Protein AF-A0A7X7CDP5-F1 (afdb_monomer)

Solvent-accessible surface area (backbone atoms only — not comparable to full-atom values): 4425 Å² total; per-residue (Å²): 108,69,41,60,55,32,53,62,67,52,60,84,49,94,58,46,72,48,57,45,73,40,78,89,77,59,29,36,38,34,40,37,23,42,72,75,50,86,78,55,67,73,55,54,52,51,53,48,53,52,41,41,67,55,39,75,83,39,52,65,43,82,43,81,37,65,52,80,62,83,73,78,82,127

Mean predicted aligned error: 5.2 Å

Secondary structure (DSSP, 8-state):
-HHHHHHHHGGGSSSEEEEEEETTTTEEEEEEE-TTSPPPHHHHHHHHHHHHHHTTT--EEEEEE-SPP-----

Sequence (74 aa):
MLEFRVLEGLKEFPYGKAARFDSVSNRLIVTIYSDGADIPAPELESIRAMAEELADGVPVTIEISSEDPPRAAK

Radius of gyration: 11.85 Å; Cα contacts (8 Å, |Δi|>4): 109; chains: 1; bounding box: 28×20×32 Å

pLDDT: mean 86.17, std 11.5, range [36.12, 94.31]

Foldseek 3Di:
DLFVQLCVQCVVPPWDKGWDQDPVVQAIEIETACLQPDDDPVVVVVSLVSSCVSNVNGHYDYHYDPDDHDPPDD

Nearest PDB structures (foldseek):
  4oyc-assembly1_A  TM=6.181E-01  e=1.024E-01  Salmonella enterica subsp. enterica serovar Typhimurium str. LT2
  5uuj-assembly1_A  TM=5.368E-01  e=3.706E-02  Streptomyces sahachiroi
  8v41-assembly1_A  TM=6.411E-01  e=2.313E+00  Clostridioides difficile
  7thq-assembly1_B  TM=4.830E-01  e=2.162E+00  Pseudomonas protegens Pf-5
  6ekr-assembly1_A-2  TM=6.262E-01  e=5.974E+00  Klebsiella pneumoniae

Structure (mmCIF, N/CA/C/O backbone):
data_AF-A0A7X7CDP5-F1
#
_entry.id   AF-A0A7X7CDP5-F1
#
loop_
_atom_site.group_PDB
_atom_site.id
_atom_site.type_symbol
_atom_site.label_atom_id
_atom_site.label_alt_id
_atom_site.label_comp_id
_atom_site.label_asym_id
_atom_site.label_entity_id
_atom_site.label_seq_id
_atom_site.pdbx_PDB_ins_code
_atom_site.Cartn_x
_atom_site.Cartn_y
_atom_site.Cartn_z
_atom_site.occupancy
_atom_site.B_iso_or_equiv
_atom_site.auth_seq_id
_atom_site.auth_comp_id
_atom_site.auth_asym_id
_atom_site.auth_atom_id
_atom_site.pdbx_PDB_model_num
ATOM 1 N N . MET A 1 1 ? -13.017 7.161 3.736 1.00 78.50 1 MET A N 1
ATOM 2 C CA . MET A 1 1 ? -12.632 5.755 3.991 1.00 78.50 1 MET A CA 1
ATOM 3 C C . MET A 1 1 ? -11.119 5.694 4.085 1.00 78.50 1 MET A C 1
ATOM 5 O O . MET A 1 1 ? -10.471 6.415 3.330 1.00 78.50 1 MET A O 1
ATOM 9 N N . LEU A 1 2 ? -10.575 4.915 5.024 1.00 86.56 2 LEU A N 1
ATOM 10 C CA . LEU A 1 2 ? -9.131 4.844 5.293 1.00 86.56 2 LEU A CA 1
ATOM 11 C C . LEU A 1 2 ? -8.338 4.450 4.037 1.00 86.56 2 LEU A C 1
ATOM 13 O O . LEU A 1 2 ? -7.336 5.080 3.719 1.00 86.56 2 LEU A O 1
ATOM 17 N N . GLU A 1 3 ? -8.860 3.492 3.269 1.00 89.19 3 GLU A N 1
ATOM 18 C CA . GLU A 1 3 ? -8.246 2.996 2.031 1.00 89.19 3 GLU A CA 1
ATOM 19 C C . GLU A 1 3 ? -8.018 4.115 1.011 1.00 89.19 3 GLU A C 1
ATOM 21 O O . GLU A 1 3 ? -6.923 4.257 0.476 1.00 89.19 3 GLU A O 1
ATOM 26 N N . PHE A 1 4 ? -9.025 4.964 0.789 1.00 89.25 4 PHE A N 1
ATOM 27 C CA . PHE A 1 4 ? -8.923 6.083 -0.148 1.00 89.25 4 PHE A CA 1
ATOM 28 C C . PHE A 1 4 ? -7.881 7.118 0.295 1.00 89.25 4 PHE A C 1
ATOM 30 O O . PHE A 1 4 ? -7.134 7.622 -0.535 1.00 89.25 4 PHE A O 1
ATOM 37 N N . ARG A 1 5 ? -7.791 7.411 1.602 1.00 90.81 5 ARG A N 1
ATOM 38 C CA . ARG A 1 5 ? -6.788 8.345 2.143 1.00 90.81 5 ARG A CA 1
ATOM 39 C C . ARG A 1 5 ? -5.370 7.835 1.899 1.00 90.81 5 ARG A C 1
ATO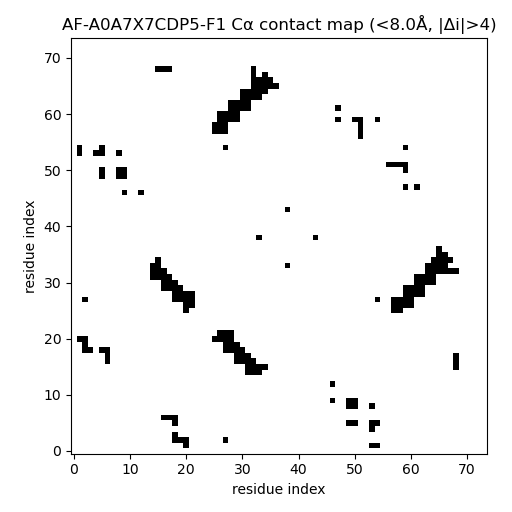M 41 O O . ARG A 1 5 ? -4.513 8.609 1.486 1.00 90.81 5 ARG A O 1
ATOM 48 N N . VAL A 1 6 ? -5.140 6.546 2.143 1.00 91.25 6 VAL A N 1
ATOM 49 C CA . VAL A 1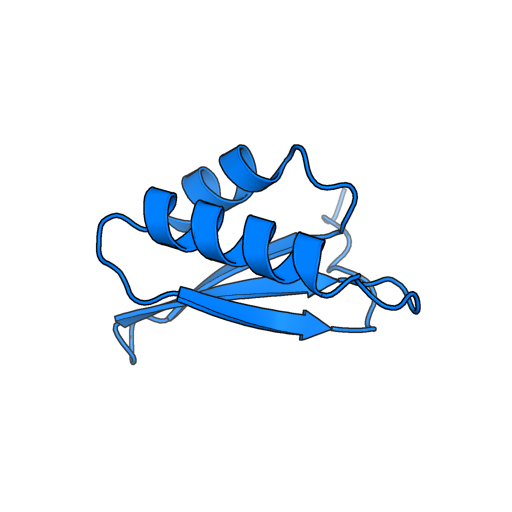 6 ? -3.838 5.915 1.905 1.00 91.25 6 VAL A CA 1
ATOM 50 C C . VAL A 1 6 ? -3.505 5.914 0.415 1.00 91.25 6 VAL A C 1
ATOM 52 O O . VAL A 1 6 ? -2.412 6.324 0.041 1.00 91.25 6 VAL A O 1
ATOM 55 N N . LEU A 1 7 ? -4.452 5.556 -0.456 1.00 92.25 7 LEU A N 1
ATOM 56 C CA . LEU A 1 7 ? -4.236 5.585 -1.906 1.00 92.25 7 LEU A CA 1
ATOM 57 C C . LEU A 1 7 ? -3.936 6.991 -2.443 1.00 92.25 7 LEU A C 1
ATOM 59 O O . LEU A 1 7 ? -3.041 7.137 -3.274 1.00 92.25 7 LEU A O 1
ATOM 63 N N . GLU A 1 8 ? -4.640 8.012 -1.949 1.00 92.62 8 GLU A N 1
ATOM 64 C CA . GLU A 1 8 ? -4.389 9.413 -2.306 1.00 92.62 8 GLU A CA 1
ATOM 65 C C . GLU A 1 8 ? -3.017 9.899 -1.839 1.00 92.62 8 GLU A C 1
ATOM 67 O O . GLU A 1 8 ? -2.362 10.635 -2.572 1.00 92.62 8 GLU A O 1
ATOM 72 N N . GLY A 1 9 ? -2.563 9.499 -0.648 1.00 91.00 9 GLY A N 1
ATOM 73 C CA . GLY A 1 9 ? -1.219 9.835 -0.176 1.00 91.00 9 GLY A CA 1
ATOM 74 C C . GLY A 1 9 ? -0.133 9.155 -1.005 1.00 91.00 9 GLY A C 1
ATOM 75 O O . GLY A 1 9 ? 0.831 9.786 -1.418 1.00 91.00 9 GLY A O 1
ATOM 76 N N . LEU A 1 10 ? -0.346 7.890 -1.367 1.00 90.00 10 LEU A N 1
ATOM 77 C CA . LEU A 1 10 ? 0.597 7.120 -2.175 1.00 90.00 10 LEU A CA 1
ATOM 78 C C . LEU A 1 10 ? 0.580 7.488 -3.670 1.00 90.00 10 LEU A C 1
ATOM 80 O O . LEU A 1 10 ? 1.282 6.850 -4.459 1.00 90.00 10 LEU A O 1
ATOM 84 N N . LYS A 1 11 ? -0.223 8.465 -4.114 1.00 89.75 11 LYS A N 1
ATOM 85 C CA . LYS A 1 11 ? -0.349 8.824 -5.541 1.00 89.75 11 LYS A CA 1
ATOM 86 C C . LYS A 1 11 ? 0.948 9.312 -6.177 1.00 89.75 11 LYS A C 1
ATOM 88 O O . LYS A 1 11 ? 1.083 9.201 -7.389 1.00 89.75 11 LYS A O 1
ATOM 93 N N . GLU A 1 12 ? 1.874 9.817 -5.366 1.00 87.50 12 GLU A N 1
ATOM 94 C CA . GLU A 1 12 ? 3.180 10.303 -5.817 1.00 87.50 12 GLU A CA 1
ATOM 95 C C . GLU A 1 12 ? 4.101 9.168 -6.290 1.00 87.50 12 GLU A C 1
ATOM 97 O O . GLU A 1 12 ? 4.996 9.405 -7.097 1.00 87.50 12 GLU A O 1
ATOM 102 N N . PHE A 1 13 ? 3.849 7.927 -5.854 1.00 86.88 13 PHE A N 1
ATOM 103 C CA . PHE A 1 13 ? 4.585 6.757 -6.327 1.00 86.88 13 PHE A CA 1
ATOM 104 C C . PHE A 1 13 ? 4.052 6.281 -7.690 1.00 86.88 13 PHE A C 1
ATOM 106 O O . PHE A 1 13 ? 2.828 6.156 -7.849 1.00 86.88 13 PHE A O 1
ATOM 113 N N . PRO A 1 14 ? 4.941 5.947 -8.649 1.00 86.62 14 PRO A N 1
ATOM 114 C CA . PRO A 1 14 ? 4.573 5.623 -10.031 1.00 86.62 14 PRO A CA 1
ATOM 115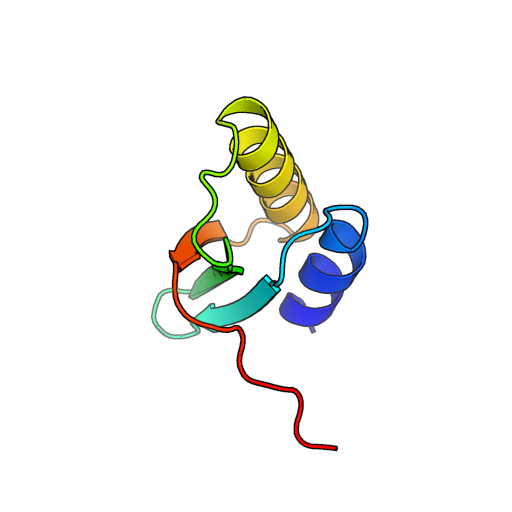 C C . PRO A 1 14 ? 3.895 4.252 -10.198 1.00 86.62 14 PRO A C 1
ATOM 117 O O . PRO A 1 14 ? 3.461 3.916 -11.297 1.00 86.62 14 PRO A O 1
ATOM 120 N N . TYR A 1 15 ? 3.788 3.461 -9.131 1.00 87.25 15 TYR A N 1
ATOM 121 C CA . TYR A 1 15 ? 3.239 2.109 -9.175 1.00 87.25 15 TYR A CA 1
ATOM 122 C C . TYR A 1 15 ? 1.710 2.078 -9.146 1.00 87.25 15 TYR A C 1
ATOM 124 O O . TYR A 1 15 ? 1.049 2.895 -8.482 1.00 87.25 15 TYR A O 1
ATOM 132 N N . GLY A 1 16 ? 1.155 1.058 -9.808 1.00 88.00 16 GLY A N 1
ATOM 133 C CA . GLY A 1 16 ? -0.226 0.647 -9.598 1.00 88.00 16 GLY A CA 1
ATOM 134 C C . GLY A 1 16 ? -0.418 0.242 -8.139 1.00 88.00 16 GLY A C 1
ATOM 135 O O . GLY A 1 16 ? 0.452 -0.384 -7.538 1.00 88.00 16 GLY A O 1
ATOM 136 N N . LYS A 1 17 ? -1.550 0.609 -7.543 1.00 90.06 17 LYS A N 1
ATOM 137 C CA . LYS A 1 17 ? -1.799 0.381 -6.117 1.00 90.06 17 LYS A CA 1
ATOM 138 C C . LYS A 1 17 ? -3.26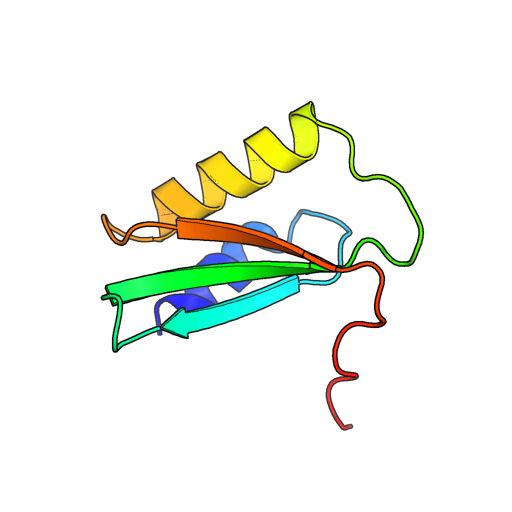9 0.123 -5.844 1.00 90.06 17 LYS A C 1
ATOM 140 O O . LYS A 1 17 ? -4.139 0.761 -6.434 1.00 90.06 17 LYS A O 1
ATOM 145 N N . ALA A 1 18 ? -3.529 -0.786 -4.920 1.00 92.12 18 ALA A N 1
ATOM 146 C CA . ALA A 1 18 ? -4.840 -1.040 -4.350 1.00 92.12 18 ALA A CA 1
ATOM 147 C C . ALA A 1 18 ? -4.721 -1.058 -2.827 1.00 92.12 18 ALA A C 1
ATOM 149 O O . ALA A 1 18 ? -3.689 -1.431 -2.279 1.00 92.12 18 ALA A O 1
ATOM 150 N N . ALA A 1 19 ? -5.775 -0.640 -2.137 1.00 92.00 19 ALA A N 1
ATOM 151 C CA . ALA A 1 19 ? -5.856 -0.724 -0.689 1.00 92.00 19 ALA A CA 1
ATOM 152 C C . ALA A 1 19 ? -7.191 -1.356 -0.319 1.00 92.00 19 ALA A C 1
ATOM 154 O O . ALA A 1 19 ? -8.226 -1.000 -0.884 1.00 92.00 19 ALA A O 1
ATOM 155 N N . ARG A 1 20 ? -7.156 -2.291 0.626 1.00 92.06 20 ARG A N 1
ATOM 156 C CA . ARG A 1 20 ? -8.333 -2.964 1.164 1.00 92.06 20 ARG A CA 1
ATOM 157 C C . ARG A 1 20 ? -8.209 -3.066 2.671 1.00 92.06 20 ARG A C 1
ATOM 159 O O . ARG A 1 20 ? -7.223 -3.594 3.184 1.00 92.06 20 ARG A O 1
ATOM 166 N N . PHE A 1 21 ? -9.232 -2.620 3.379 1.00 91.88 21 PHE A N 1
ATOM 167 C CA . PHE A 1 21 ? -9.330 -2.843 4.809 1.00 91.88 21 PHE A CA 1
ATOM 168 C C . PHE A 1 21 ? -9.852 -4.259 5.086 1.00 91.88 21 PHE A C 1
ATOM 170 O O . PHE A 1 21 ? -10.947 -4.634 4.667 1.00 91.88 21 PHE A O 1
ATOM 177 N N . ASP A 1 22 ? -9.056 -5.064 5.784 1.00 92.31 22 ASP A N 1
ATOM 178 C CA . ASP A 1 22 ? -9.448 -6.381 6.275 1.00 92.31 22 ASP A CA 1
ATOM 179 C C . ASP A 1 22 ? -10.057 -6.226 7.673 1.00 92.31 22 ASP A C 1
ATOM 181 O O . ASP A 1 22 ? -9.344 -6.123 8.675 1.00 92.31 22 ASP A O 1
ATOM 185 N N . SER A 1 23 ? -11.390 -6.218 7.741 1.00 89.50 23 SER A N 1
ATOM 186 C CA . SER A 1 23 ? -12.130 -6.082 8.998 1.00 89.50 23 SER A CA 1
ATOM 187 C C . SER A 1 23 ? -12.007 -7.296 9.918 1.00 89.50 23 SER A C 1
ATOM 189 O O . SER A 1 23 ? -12.281 -7.170 11.107 1.00 89.50 23 SER A O 1
ATOM 191 N N . VAL A 1 24 ? -11.624 -8.470 9.398 1.00 90.69 24 VAL A N 1
ATOM 192 C CA . VAL A 1 24 ? -11.474 -9.691 10.206 1.00 90.69 24 VAL A CA 1
ATOM 193 C C . VAL A 1 24 ? -10.199 -9.611 11.036 1.00 90.69 24 VAL A C 1
ATOM 195 O O . VAL A 1 24 ? -10.218 -9.900 12.230 1.00 90.69 24 VAL A O 1
ATOM 198 N N . SER A 1 25 ? -9.105 -9.170 10.414 1.00 88.81 25 SER A N 1
ATOM 199 C CA . SER A 1 25 ? -7.803 -9.021 11.079 1.00 88.81 25 SER A CA 1
ATOM 200 C C . SER A 1 25 ? -7.537 -7.595 11.586 1.00 88.81 25 SER A C 1
ATOM 202 O O . SER A 1 25 ? -6.466 -7.340 12.130 1.00 88.81 25 SER A O 1
ATOM 204 N N . ASN A 1 26 ? -8.485 -6.668 11.391 1.00 91.19 26 ASN A N 1
ATOM 205 C CA . ASN A 1 26 ? -8.387 -5.239 11.711 1.00 91.19 26 ASN A CA 1
ATOM 206 C C . ASN A 1 26 ? -7.090 -4.583 11.195 1.00 91.19 26 ASN A C 1
ATOM 208 O O . ASN A 1 26 ? -6.356 -3.944 11.950 1.00 91.19 26 ASN A O 1
ATOM 212 N N . ARG A 1 27 ? -6.789 -4.778 9.907 1.00 93.31 27 ARG A N 1
ATOM 213 C CA . ARG A 1 27 ? -5.561 -4.285 9.260 1.00 93.31 27 ARG A CA 1
ATOM 214 C C . ARG A 1 27 ? -5.837 -3.745 7.865 1.00 93.31 27 ARG A C 1
ATOM 216 O O . ARG A 1 27 ? -6.774 -4.180 7.198 1.00 93.31 27 ARG A O 1
ATOM 223 N N . LEU A 1 28 ? -4.986 -2.842 7.396 1.00 93.56 28 LEU A N 1
ATOM 224 C CA . LEU A 1 28 ? -5.024 -2.338 6.032 1.00 93.56 28 LEU A CA 1
ATOM 225 C C . LEU A 1 28 ? -4.030 -3.113 5.165 1.00 93.56 28 LEU A C 1
ATOM 227 O O . LEU A 1 28 ? -2.837 -3.143 5.454 1.00 93.56 28 LEU A O 1
ATOM 231 N N . ILE A 1 29 ? -4.519 -3.724 4.092 1.00 94.06 29 ILE A N 1
ATOM 232 C CA . ILE A 1 29 ? -3.689 -4.404 3.100 1.00 94.06 29 ILE A CA 1
ATOM 233 C C . ILE A 1 29 ? -3.523 -3.456 1.917 1.00 94.06 29 ILE A C 1
ATOM 235 O O . ILE A 1 29 ? -4.516 -3.035 1.323 1.00 94.06 29 ILE A O 1
ATOM 239 N N . VAL A 1 30 ? -2.283 -3.107 1.590 1.00 93.25 30 VAL A N 1
ATOM 240 C CA . VAL A 1 30 ? -1.938 -2.277 0.435 1.00 93.25 30 VAL A CA 1
ATOM 241 C C . VAL A 1 30 ? -1.172 -3.142 -0.553 1.00 93.25 30 VAL A C 1
ATOM 243 O O . VAL A 1 30 ? -0.064 -3.584 -0.266 1.00 93.25 30 VAL A O 1
ATOM 246 N N . THR A 1 31 ? -1.761 -3.382 -1.716 1.00 93.12 31 THR A N 1
ATOM 247 C CA . THR A 1 31 ? -1.136 -4.135 -2.801 1.00 93.12 31 THR A CA 1
ATOM 248 C C . THR A 1 31 ? -0.475 -3.159 -3.764 1.00 93.12 31 THR A C 1
ATOM 250 O O . THR A 1 31 ? -1.149 -2.281 -4.305 1.00 93.12 31 THR A O 1
ATOM 253 N N . ILE A 1 32 ? 0.828 -3.308 -3.986 1.00 91.69 32 ILE A N 1
ATOM 254 C CA . ILE A 1 32 ? 1.600 -2.553 -4.971 1.00 91.69 32 ILE A CA 1
ATOM 255 C C . ILE A 1 32 ? 1.867 -3.461 -6.167 1.00 91.69 32 ILE A C 1
ATOM 257 O O . ILE A 1 32 ? 2.422 -4.549 -6.022 1.00 91.69 32 ILE A O 1
ATOM 261 N N . TYR A 1 33 ? 1.453 -3.009 -7.343 1.00 89.94 33 TYR A N 1
ATOM 262 C CA . TYR A 1 33 ? 1.619 -3.729 -8.594 1.00 89.94 33 TYR A CA 1
ATOM 263 C C . TYR A 1 33 ? 2.908 -3.273 -9.258 1.00 89.94 33 TYR A C 1
ATOM 265 O O . TYR A 1 33 ? 3.049 -2.099 -9.610 1.00 89.94 33 TYR A O 1
ATOM 273 N N . SER A 1 34 ? 3.853 -4.198 -9.390 1.00 85.12 34 SER A N 1
ATOM 274 C CA . SER A 1 34 ? 5.189 -3.897 -9.893 1.00 85.12 34 SER A CA 1
ATOM 275 C C . SER A 1 34 ? 5.305 -3.996 -11.418 1.00 85.12 34 SER A C 1
ATOM 277 O O . SER A 1 34 ? 6.337 -3.624 -11.965 1.00 85.12 34 SER A O 1
ATOM 279 N N . ASP A 1 35 ? 4.253 -4.469 -12.102 1.00 79.75 35 ASP A N 1
ATOM 280 C CA . ASP A 1 35 ? 4.184 -4.623 -13.568 1.00 79.75 35 ASP A CA 1
ATOM 281 C C . ASP A 1 35 ? 5.404 -5.370 -14.149 1.00 79.75 35 ASP A C 1
ATOM 283 O O . ASP A 1 35 ? 6.005 -4.997 -15.154 1.00 79.75 35 ASP A O 1
ATOM 287 N N . GLY A 1 36 ? 5.851 -6.408 -13.433 1.00 72.44 36 GLY A N 1
ATOM 288 C CA . GLY A 1 36 ? 7.023 -7.205 -13.807 1.00 72.44 36 GLY A CA 1
ATOM 289 C C . GLY A 1 36 ? 8.383 -6.534 -13.567 1.00 72.44 36 GLY A C 1
ATOM 290 O O . GLY A 1 36 ? 9.406 -7.151 -13.864 1.00 72.44 36 GLY A O 1
ATOM 291 N N . ALA A 1 37 ? 8.423 -5.319 -13.015 1.00 76.50 37 ALA A N 1
ATOM 292 C CA . ALA A 1 37 ? 9.643 -4.680 -12.530 1.00 76.50 37 ALA A CA 1
ATOM 293 C C . ALA A 1 37 ? 9.877 -4.980 -11.041 1.00 76.50 37 ALA A C 1
ATOM 295 O O . ALA A 1 37 ? 8.935 -5.202 -10.281 1.00 76.50 37 ALA A O 1
ATOM 296 N N . ASP A 1 38 ? 11.136 -4.962 -10.607 1.00 83.31 38 ASP A N 1
ATOM 297 C CA . ASP A 1 38 ? 11.467 -4.992 -9.182 1.00 83.31 38 ASP A CA 1
ATOM 298 C C . ASP A 1 38 ? 11.322 -3.591 -8.586 1.00 83.31 38 ASP A C 1
ATOM 300 O O . ASP A 1 38 ? 11.844 -2.612 -9.125 1.00 83.31 38 ASP A O 1
ATOM 304 N N . ILE A 1 39 ? 10.639 -3.496 -7.444 1.00 85.44 39 ILE A N 1
ATOM 305 C CA . ILE A 1 39 ? 10.517 -2.240 -6.702 1.00 85.44 39 ILE A CA 1
ATOM 306 C C . ILE A 1 39 ? 11.749 -2.099 -5.800 1.00 85.44 39 ILE A C 1
ATOM 308 O O . ILE A 1 39 ? 12.008 -2.992 -4.985 1.00 85.44 39 ILE A O 1
ATOM 312 N N . PRO A 1 40 ? 12.512 -0.996 -5.894 1.00 89.69 40 PRO A N 1
ATOM 313 C CA . PRO A 1 40 ? 13.666 -0.778 -5.035 1.00 89.69 40 PRO A CA 1
ATOM 314 C C . PRO A 1 40 ? 13.286 -0.806 -3.549 1.00 89.69 40 PRO A C 1
ATOM 316 O O . PRO A 1 40 ? 12.305 -0.190 -3.133 1.00 89.69 40 PRO A O 1
ATOM 319 N N . ALA A 1 41 ? 14.111 -1.454 -2.721 1.00 88.94 41 ALA A N 1
ATOM 320 C CA . ALA A 1 41 ? 13.876 -1.535 -1.277 1.00 88.94 41 ALA A CA 1
ATOM 321 C C . ALA A 1 41 ? 13.653 -0.163 -0.592 1.00 88.94 41 ALA A C 1
ATOM 323 O O . ALA A 1 41 ? 12.695 -0.058 0.172 1.00 88.94 41 ALA A O 1
ATOM 324 N N . PRO A 1 42 ? 14.419 0.910 -0.896 1.00 91.75 42 PRO A N 1
ATOM 325 C CA . PRO A 1 42 ? 14.182 2.229 -0.292 1.00 91.75 42 PRO A 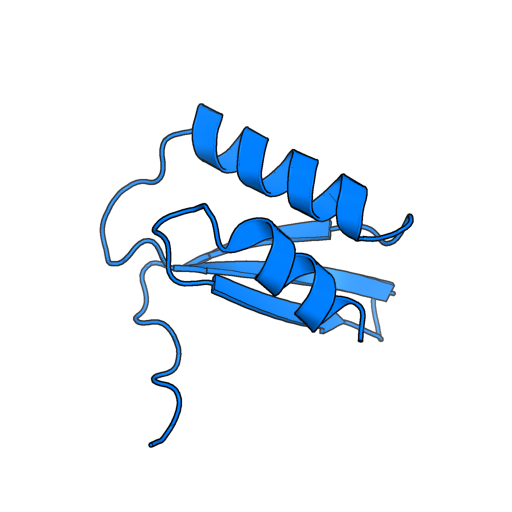CA 1
ATOM 326 C C . PRO A 1 42 ? 12.808 2.819 -0.630 1.00 91.75 42 PRO A C 1
ATOM 328 O O . PRO A 1 42 ? 12.225 3.584 0.141 1.00 91.75 42 PRO A O 1
ATOM 331 N N . GLU A 1 43 ? 12.278 2.473 -1.799 1.00 90.31 43 GLU A N 1
ATOM 332 C CA . GLU A 1 43 ? 10.978 2.948 -2.248 1.00 90.31 43 GLU A CA 1
ATOM 333 C C . GLU A 1 43 ? 9.848 2.177 -1.564 1.00 90.31 43 GLU A C 1
ATOM 335 O O . GLU A 1 43 ? 8.900 2.790 -1.080 1.00 90.31 43 GLU A O 1
ATOM 340 N N . LEU A 1 44 ? 9.993 0.856 -1.403 1.00 89.88 44 LEU A N 1
ATOM 341 C CA . LEU A 1 44 ? 9.085 0.048 -0.580 1.00 89.88 44 LEU A CA 1
ATOM 342 C C . LEU A 1 44 ? 9.037 0.526 0.873 1.00 89.88 44 LEU A C 1
ATOM 344 O O . LEU A 1 44 ? 7.956 0.597 1.456 1.00 89.88 44 LEU A O 1
ATOM 348 N N . GLU A 1 45 ? 10.184 0.881 1.454 1.00 91.88 45 GLU A N 1
ATOM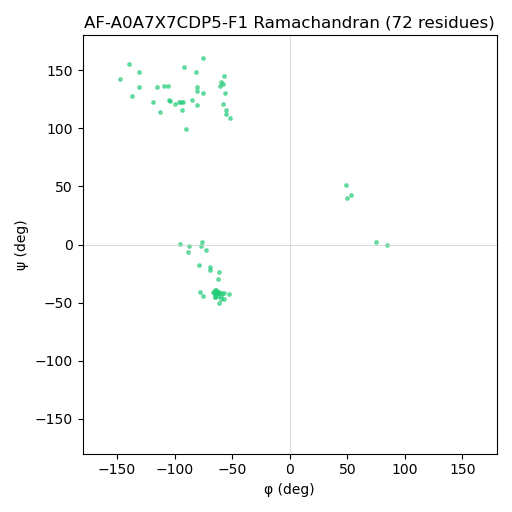 349 C CA . GLU A 1 45 ? 10.240 1.447 2.805 1.00 91.88 45 GLU A CA 1
ATOM 350 C C . GLU A 1 45 ? 9.509 2.791 2.886 1.00 91.88 45 GLU A C 1
ATOM 352 O O . GLU A 1 45 ? 8.755 3.021 3.831 1.00 91.88 45 GLU A O 1
ATOM 357 N N . SER A 1 46 ? 9.661 3.639 1.867 1.00 93.00 46 SER A N 1
ATOM 358 C CA . SER A 1 46 ? 8.971 4.932 1.780 1.00 93.00 46 SER A CA 1
ATOM 359 C C . SER A 1 46 ? 7.453 4.762 1.652 1.00 93.00 46 SER A C 1
ATOM 361 O O . SER A 1 46 ? 6.693 5.414 2.371 1.00 93.00 46 SER A O 1
ATOM 363 N N . ILE A 1 47 ? 7.003 3.842 0.792 1.00 91.88 47 ILE A N 1
ATOM 364 C CA . ILE A 1 47 ? 5.586 3.483 0.631 1.00 91.88 47 ILE A CA 1
ATOM 365 C C . ILE A 1 47 ? 5.023 2.965 1.954 1.00 91.88 47 ILE A C 1
ATOM 367 O O . ILE A 1 47 ? 3.952 3.396 2.383 1.00 91.88 47 ILE A O 1
ATOM 371 N N . ARG A 1 48 ? 5.746 2.057 2.620 1.00 91.81 48 ARG A N 1
ATOM 372 C CA . ARG A 1 48 ? 5.326 1.482 3.899 1.00 91.81 48 ARG A CA 1
ATOM 373 C C . ARG A 1 48 ? 5.196 2.552 4.979 1.00 91.81 48 ARG A C 1
ATOM 375 O O . ARG A 1 48 ? 4.153 2.615 5.621 1.00 91.81 48 ARG A O 1
ATOM 382 N N . ALA A 1 49 ? 6.214 3.391 5.157 1.00 93.19 49 ALA A N 1
ATOM 383 C CA . ALA A 1 49 ? 6.211 4.443 6.171 1.00 93.19 49 ALA A CA 1
ATOM 384 C C . ALA A 1 49 ? 5.047 5.423 5.963 1.00 93.19 49 ALA A C 1
ATOM 386 O O . ALA A 1 49 ? 4.323 5.738 6.906 1.00 93.19 49 ALA A O 1
ATOM 387 N N . MET A 1 50 ? 4.811 5.843 4.717 1.00 92.62 50 MET A N 1
ATOM 388 C CA . MET A 1 50 ? 3.702 6.736 4.387 1.00 92.62 50 MET A CA 1
ATOM 389 C C . MET A 1 50 ? 2.339 6.069 4.607 1.00 92.62 50 MET A C 1
ATOM 391 O O . MET A 1 50 ? 1.423 6.688 5.148 1.00 92.62 50 MET A O 1
ATOM 395 N N . ALA A 1 51 ? 2.188 4.801 4.220 1.00 92.19 51 ALA A N 1
ATOM 396 C CA . ALA A 1 51 ? 0.951 4.067 4.444 1.00 92.19 51 ALA A CA 1
ATOM 397 C C . ALA A 1 51 ? 0.653 3.900 5.943 1.00 92.19 51 ALA A C 1
ATOM 399 O O . ALA A 1 51 ? -0.491 4.086 6.346 1.00 92.19 51 ALA A O 1
ATOM 400 N N . GLU A 1 52 ? 1.665 3.601 6.764 1.00 93.00 52 GLU A N 1
ATOM 401 C CA . GLU A 1 52 ? 1.540 3.492 8.225 1.00 93.00 52 GLU A CA 1
ATOM 402 C C . GLU A 1 52 ? 1.173 4.832 8.879 1.00 93.00 52 GLU A C 1
ATOM 404 O O . GLU A 1 52 ? 0.284 4.869 9.730 1.00 93.00 52 GLU A O 1
ATOM 409 N N . GLU A 1 53 ? 1.783 5.939 8.445 1.00 93.12 53 GLU A N 1
ATOM 410 C CA . GLU A 1 53 ? 1.444 7.286 8.926 1.00 93.12 53 GLU A CA 1
ATOM 411 C C . GLU A 1 53 ? -0.019 7.649 8.617 1.00 93.12 53 GLU A C 1
ATOM 413 O O . GLU A 1 53 ? -0.743 8.193 9.454 1.00 93.12 53 GLU A O 1
ATOM 418 N N . LEU A 1 54 ? -0.488 7.305 7.416 1.00 91.75 54 LEU A N 1
ATOM 419 C CA . LEU A 1 54 ? -1.847 7.602 6.963 1.00 91.75 54 LEU A CA 1
ATOM 420 C C . LEU A 1 54 ? -2.905 6.639 7.516 1.00 91.75 54 LEU A C 1
ATOM 422 O O . LEU A 1 54 ? -4.095 6.973 7.486 1.00 91.75 54 LEU A O 1
ATOM 426 N N . ALA A 1 55 ? -2.492 5.470 8.010 1.00 90.06 55 ALA A N 1
ATOM 427 C CA . ALA A 1 55 ? -3.374 4.427 8.523 1.00 90.06 55 ALA A CA 1
ATOM 428 C C . ALA A 1 55 ? -3.928 4.707 9.933 1.00 90.06 55 ALA A C 1
ATOM 430 O O . ALA A 1 55 ? -4.732 3.918 10.423 1.00 90.06 55 ALA A O 1
ATOM 431 N N . ASP A 1 56 ? -3.556 5.826 10.567 1.00 87.56 56 ASP A N 1
ATOM 432 C CA . ASP A 1 56 ? -4.144 6.309 11.831 1.00 87.56 56 ASP A CA 1
ATOM 433 C C . ASP A 1 56 ? -4.125 5.251 12.956 1.00 87.56 56 ASP A C 1
ATOM 435 O O . ASP A 1 56 ? -5.104 5.020 13.663 1.00 87.56 56 ASP A O 1
ATOM 439 N N . GLY A 1 57 ? -2.999 4.539 13.079 1.00 88.88 57 GLY A N 1
ATOM 440 C CA . GLY A 1 57 ? -2.800 3.481 14.076 1.00 88.88 57 GLY A CA 1
ATOM 441 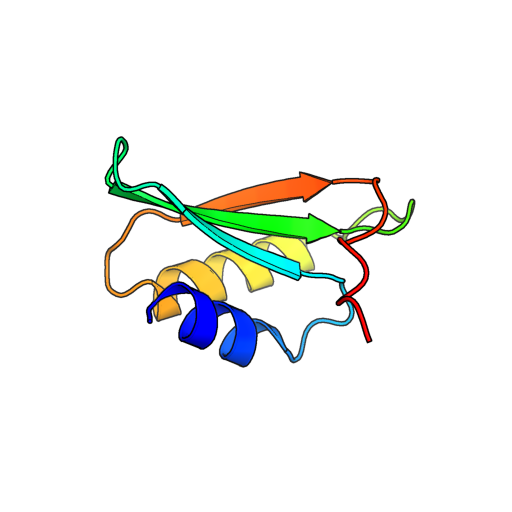C C . GLY A 1 57 ? -3.327 2.095 13.681 1.00 88.88 57 GLY A C 1
ATOM 442 O O . GLY A 1 57 ? -3.150 1.143 14.442 1.00 88.88 57 GLY A O 1
ATOM 443 N N . VAL A 1 58 ? -3.931 1.940 12.498 1.00 92.62 58 VAL A N 1
ATOM 444 C CA . VAL A 1 58 ? -4.272 0.623 11.939 1.00 92.62 58 VAL A CA 1
ATOM 445 C C . VAL A 1 58 ? -3.002 -0.059 11.408 1.00 92.62 58 VAL A C 1
ATOM 447 O O . VAL A 1 58 ? -2.271 0.550 10.627 1.00 92.62 58 VAL A O 1
ATOM 450 N N . PRO A 1 59 ? -2.738 -1.332 11.761 1.00 93.31 59 PRO A N 1
ATOM 451 C CA . PRO A 1 59 ? -1.631 -2.095 11.190 1.00 93.31 59 PRO A CA 1
ATOM 452 C C . PRO A 1 59 ? -1.706 -2.162 9.661 1.00 93.31 59 PRO A C 1
ATOM 454 O O . PRO A 1 59 ? -2.740 -2.541 9.106 1.00 93.31 59 PRO A O 1
ATOM 457 N N . VAL A 1 60 ? -0.603 -1.846 8.981 1.00 93.56 60 VAL A N 1
ATOM 458 C CA . VAL A 1 60 ? -0.508 -1.898 7.516 1.00 93.56 60 VAL A CA 1
ATOM 459 C C . VAL A 1 60 ? 0.316 -3.102 7.079 1.00 93.56 60 VAL A C 1
ATOM 461 O O . VAL A 1 60 ? 1.359 -3.407 7.648 1.00 93.56 60 VAL A O 1
ATOM 464 N N . THR A 1 61 ? -0.151 -3.803 6.051 1.00 94.31 61 THR A N 1
ATOM 465 C CA . THR A 1 61 ? 0.589 -4.860 5.357 1.00 94.31 61 THR A CA 1
ATOM 466 C C . THR A 1 61 ? 0.766 -4.450 3.902 1.00 94.31 61 THR A C 1
ATOM 468 O O . THR A 1 61 ? -0.225 -4.193 3.221 1.00 94.31 61 THR A O 1
ATOM 471 N N . ILE A 1 62 ? 2.014 -4.381 3.435 1.00 92.00 62 ILE A N 1
ATOM 472 C CA . ILE A 1 62 ? 2.325 -4.146 2.023 1.00 92.00 62 ILE A CA 1
ATOM 473 C C . ILE A 1 62 ? 2.484 -5.500 1.333 1.00 92.00 62 ILE A C 1
ATOM 475 O O . ILE A 1 62 ? 3.316 -6.310 1.741 1.00 92.00 62 ILE A O 1
ATOM 479 N N . GLU A 1 63 ? 1.697 -5.735 0.293 1.00 92.19 63 GLU A N 1
ATOM 480 C CA . GLU A 1 63 ? 1.821 -6.884 -0.600 1.00 92.19 63 GLU A CA 1
ATOM 481 C C . GLU A 1 63 ? 2.340 -6.402 -1.951 1.00 92.19 63 GLU A C 1
ATOM 483 O O . GLU A 1 63 ? 1.888 -5.382 -2.464 1.00 92.19 63 GLU A O 1
ATOM 488 N N . ILE A 1 64 ? 3.288 -7.125 -2.537 1.00 90.00 64 ILE A N 1
ATOM 489 C CA . ILE A 1 64 ? 3.782 -6.835 -3.884 1.00 90.00 64 ILE A CA 1
ATOM 490 C C . ILE A 1 64 ? 3.179 -7.880 -4.809 1.00 90.00 64 ILE A C 1
ATOM 492 O O . ILE A 1 64 ? 3.336 -9.077 -4.569 1.00 90.00 64 ILE A O 1
ATOM 496 N N . SER A 1 65 ? 2.488 -7.428 -5.849 1.00 86.69 65 SER A N 1
ATOM 497 C CA . SER A 1 65 ? 1.982 -8.296 -6.905 1.00 86.69 65 SER A CA 1
ATOM 498 C C . SER A 1 65 ? 2.666 -7.959 -8.223 1.00 86.69 65 SER A C 1
ATOM 500 O O . SER A 1 65 ? 2.817 -6.792 -8.579 1.00 86.69 65 SER A O 1
ATOM 502 N N . SER A 1 66 ? 3.082 -8.991 -8.949 1.00 79.19 66 SER A N 1
ATOM 503 C CA . SER A 1 66 ? 3.567 -8.874 -10.325 1.00 79.19 66 SER A CA 1
ATOM 504 C C . SER A 1 66 ? 2.438 -8.964 -11.356 1.00 79.19 66 SER A C 1
ATOM 506 O O . SER A 1 66 ? 2.702 -8.875 -12.552 1.00 79.19 66 SER A O 1
ATOM 508 N N . GLU A 1 67 ? 1.194 -9.165 -10.913 1.00 75.12 67 GLU A N 1
ATOM 509 C CA . GLU A 1 67 ? 0.022 -9.185 -11.785 1.00 75.12 67 GLU A CA 1
ATOM 510 C C . GLU A 1 67 ? -0.367 -7.766 -12.221 1.00 75.12 67 GLU A C 1
ATOM 512 O O . GLU A 1 67 ? -0.003 -6.775 -11.585 1.00 75.12 67 GLU A O 1
ATOM 517 N N . ASP A 1 68 ? -1.142 -7.658 -13.299 1.00 67.00 68 ASP A N 1
ATOM 518 C CA . ASP A 1 68 ? -1.737 -6.385 -13.690 1.00 67.00 68 ASP A CA 1
ATOM 519 C C . ASP A 1 68 ? -2.670 -5.866 -12.576 1.00 67.0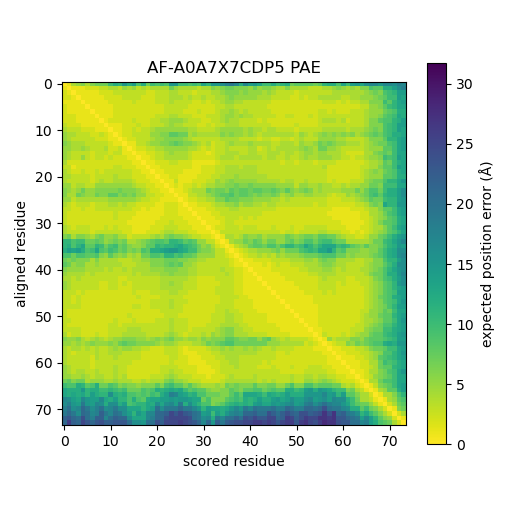0 68 ASP A C 1
ATOM 521 O O . ASP A 1 68 ? -3.490 -6.635 -12.050 1.00 67.00 68 ASP A O 1
ATOM 525 N N . PRO A 1 69 ? -2.633 -4.561 -12.238 1.00 66.75 69 PRO A N 1
ATOM 526 C CA . PRO A 1 69 ? -3.646 -3.979 -11.371 1.00 66.75 69 PRO A CA 1
ATOM 527 C C . PRO A 1 69 ? -5.032 -4.198 -11.990 1.00 66.75 69 PRO A C 1
ATOM 529 O O . PRO A 1 69 ? -5.171 -4.127 -13.219 1.00 66.75 69 PRO A O 1
ATOM 532 N N . PRO A 1 70 ? -6.088 -4.425 -11.182 1.00 64.44 70 PRO A N 1
ATOM 533 C CA . PRO A 1 70 ? -7.438 -4.538 -11.708 1.00 64.44 70 PRO A CA 1
ATOM 534 C C . PRO A 1 70 ? -7.734 -3.275 -12.513 1.00 64.44 70 PRO A C 1
ATOM 536 O O . PRO A 1 70 ? -7.790 -2.174 -11.962 1.00 64.44 70 PRO A O 1
ATOM 539 N N . ARG A 1 71 ? -7.867 -3.428 -13.839 1.00 60.00 71 ARG A N 1
ATOM 540 C CA . ARG A 1 71 ? -8.202 -2.314 -14.727 1.00 60.00 71 ARG A CA 1
ATOM 541 C C . ARG A 1 71 ? -9.484 -1.710 -14.185 1.00 60.00 71 ARG A C 1
ATOM 543 O O . ARG A 1 71 ? -10.504 -2.396 -14.157 1.00 60.00 71 ARG A O 1
ATOM 550 N N . ALA A 1 72 ? -9.423 -0.457 -13.734 1.00 51.84 72 ALA A N 1
ATOM 551 C CA . ALA A 1 72 ? -10.619 0.289 -13.385 1.00 51.84 72 ALA A CA 1
ATOM 552 C C . ALA A 1 72 ? -11.558 0.198 -14.594 1.00 51.84 72 ALA A C 1
ATOM 554 O O . ALA A 1 72 ? -11.229 0.696 -15.674 1.00 51.84 72 ALA A O 1
ATOM 555 N N . ALA A 1 73 ? -12.646 -0.560 -14.445 1.00 40.62 73 ALA A N 1
ATOM 556 C CA . ALA A 1 73 ? -13.619 -0.751 -15.504 1.00 40.62 73 ALA A CA 1
ATOM 557 C C . ALA A 1 73 ? -14.130 0.638 -15.898 1.00 40.62 73 ALA A C 1
ATOM 559 O O . ALA A 1 73 ? -14.573 1.405 -15.041 1.00 40.62 73 ALA A O 1
ATOM 560 N N . LYS A 1 74 ? -13.940 0.976 -17.170 1.00 36.12 74 LYS A N 1
ATOM 561 C CA . LYS A 1 74 ? -14.298 2.268 -17.746 1.00 36.12 74 LYS A CA 1
ATOM 562 C C . LYS A 1 74 ? -15.798 2.352 -17.995 1.00 36.12 74 LYS A C 1
ATOM 564 O O . LYS A 1 74 ? -16.373 1.303 -18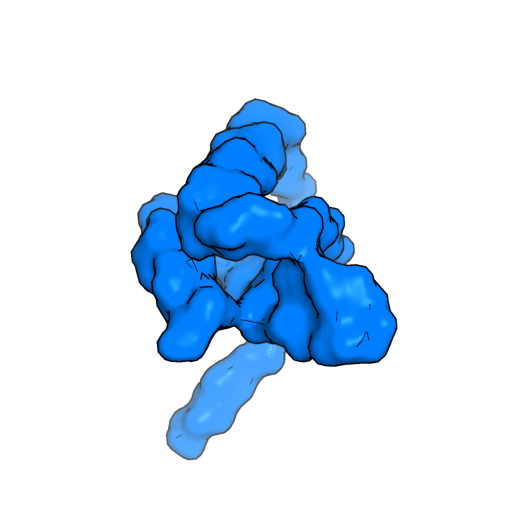.365 1.00 36.12 74 LYS A O 1
#